Protein AF-A0A7V3CCA1-F1 (afdb_monomer_lite)

pLDDT: mean 94.18, std 4.82, range [67.44, 97.44]

Sequence (65 aa):
LFSCLGRGAQLYGEPNHDSRVFRRFVGEVPLGGFFCNGEIGPVHGRTYLHGYTSSFGIFRSLSKE

Foldseek 3Di:
DEFAPVDACVNVVHGPPVVVVCCVVPNPDDDDDDYDQFDWDDDPRDTDTGRGDDDDDDDDDDDDD

Radius of gyration: 14.5 Å; chains: 1; bounding box: 31×40×33 Å

Secondary structure (DSSP, 8-state):
-EEETT-SHHHHSSTTHHHHHHHHHH-S-----EEES-EEEEETTEEEEETT-EE-----PPPP-

Structure (mmCIF, N/CA/C/O backbone):
data_AF-A0A7V3CCA1-F1
#
_entry.id   AF-A0A7V3CCA1-F1
#
loop_
_atom_site.group_PDB
_atom_site.id
_atom_site.type_symbol
_atom_site.label_atom_id
_atom_site.label_alt_id
_atom_site.label_comp_id
_atom_site.label_asym_id
_atom_site.label_entity_id
_atom_site.label_seq_id
_atom_site.pdbx_PDB_ins_code
_atom_site.Cartn_x
_atom_site.Cartn_y
_atom_site.Cartn_z
_atom_site.occupancy
_atom_site.B_iso_or_equiv
_atom_site.auth_seq_id
_atom_site.auth_comp_id
_atom_site.auth_asym_id
_atom_site.auth_atom_id
_atom_site.pdbx_PDB_model_num
ATOM 1 N N . LEU A 1 1 ? -0.555 5.101 3.656 1.00 95.56 1 LEU A N 1
ATOM 2 C CA . LEU A 1 1 ? -0.188 4.194 2.549 1.00 95.56 1 LEU A CA 1
ATOM 3 C C . LEU A 1 1 ? 1.003 3.361 2.984 1.00 95.56 1 LEU A C 1
ATOM 5 O O . LEU A 1 1 ? 2.094 3.895 3.123 1.00 95.56 1 LEU A O 1
ATOM 9 N N . PHE A 1 2 ? 0.778 2.078 3.219 1.00 96.06 2 PHE A N 1
ATOM 10 C CA . PHE A 1 2 ? 1.813 1.100 3.537 1.00 96.06 2 PHE A CA 1
ATOM 11 C C . PHE A 1 2 ? 1.955 0.206 2.306 1.00 96.06 2 PHE A C 1
ATOM 13 O O . PHE A 1 2 ? 1.044 -0.565 2.015 1.00 96.06 2 PHE A O 1
ATOM 20 N N . SER A 1 3 ? 3.006 0.399 1.507 1.00 96.19 3 SER A N 1
ATOM 21 C CA . SER A 1 3 ? 3.168 -0.303 0.223 1.00 96.19 3 SER A CA 1
ATOM 22 C C . SER A 1 3 ? 4.334 -1.278 0.291 1.00 96.19 3 SER A C 1
ATOM 24 O O . SER A 1 3 ? 5.411 -0.921 0.772 1.00 96.19 3 SER A O 1
ATOM 26 N N . CYS A 1 4 ? 4.126 -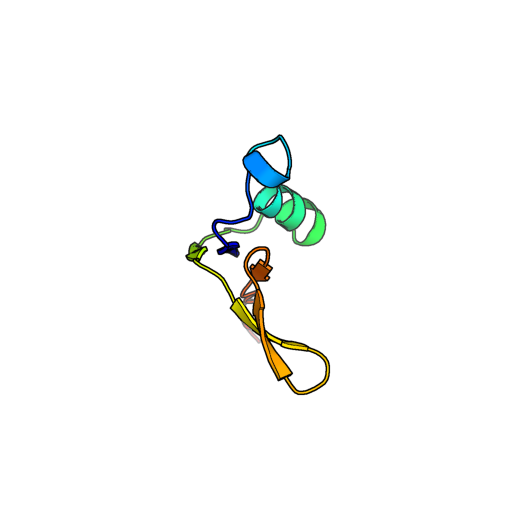2.513 -0.160 1.00 96.62 4 CYS A N 1
ATOM 27 C CA . CYS A 1 4 ? 5.178 -3.520 -0.157 1.00 96.62 4 CYS A CA 1
ATOM 28 C C . CYS A 1 4 ? 6.283 -3.213 -1.179 1.00 96.62 4 CYS A C 1
ATOM 30 O O . CYS A 1 4 ? 6.010 -2.675 -2.250 1.00 96.62 4 CYS A O 1
ATOM 32 N N . LEU A 1 5 ? 7.519 -3.633 -0.894 1.00 94.06 5 LEU A N 1
ATOM 33 C CA . LEU A 1 5 ? 8.674 -3.469 -1.789 1.00 94.06 5 LEU A CA 1
ATOM 34 C C . LEU A 1 5 ? 8.501 -4.162 -3.151 1.00 94.06 5 LEU A C 1
ATOM 36 O O . LEU A 1 5 ? 9.155 -3.766 -4.107 1.00 94.06 5 LEU A O 1
ATOM 40 N N . GLY A 1 6 ? 7.608 -5.152 -3.266 1.00 94.19 6 GLY A N 1
ATOM 41 C CA . GLY A 1 6 ? 7.255 -5.756 -4.555 1.00 94.19 6 GLY A CA 1
ATOM 42 C C . GLY A 1 6 ? 6.451 -4.833 -5.483 1.00 94.19 6 GLY A C 1
ATOM 43 O O . GLY A 1 6 ? 6.277 -5.149 -6.656 1.00 94.19 6 GLY A O 1
ATOM 44 N N . ARG A 1 7 ? 5.935 -3.702 -4.989 1.00 95.62 7 ARG A N 1
ATOM 45 C CA . ARG A 1 7 ? 5.179 -2.717 -5.779 1.00 95.62 7 ARG A CA 1
ATOM 46 C C . ARG A 1 7 ? 6.078 -1.602 -6.331 1.00 95.62 7 ARG A C 1
ATOM 48 O O . ARG A 1 7 ? 7.300 -1.652 -6.272 1.00 95.62 7 ARG A O 1
ATOM 55 N N . GLY A 1 8 ? 5.454 -0.565 -6.890 1.00 94.19 8 GLY A N 1
ATOM 56 C CA . GLY A 1 8 ? 6.134 0.619 -7.409 1.00 94.19 8 GLY A CA 1
ATOM 57 C C . GLY A 1 8 ? 6.477 0.504 -8.891 1.00 94.19 8 GLY A C 1
ATOM 58 O O . GLY A 1 8 ? 5.860 -0.265 -9.626 1.00 94.19 8 GLY A O 1
ATOM 59 N N . ALA A 1 9 ? 7.448 1.299 -9.340 1.00 95.38 9 ALA A N 1
ATOM 60 C CA . ALA A 1 9 ? 7.738 1.466 -10.764 1.00 95.38 9 ALA A CA 1
ATOM 61 C C . ALA A 1 9 ? 8.163 0.168 -11.466 1.00 95.38 9 ALA A C 1
ATOM 63 O O . ALA A 1 9 ? 7.863 -0.001 -12.640 1.00 95.38 9 ALA A O 1
ATOM 64 N N . GLN A 1 10 ? 8.802 -0.770 -10.760 1.00 94.12 10 GLN A N 1
ATOM 65 C CA . GLN A 1 10 ? 9.169 -2.065 -11.343 1.00 94.12 10 GLN A CA 1
ATOM 66 C C . GLN A 1 10 ? 7.950 -2.945 -11.649 1.00 94.12 10 GLN A C 1
ATOM 68 O O . GLN A 1 10 ? 7.971 -3.687 -12.624 1.00 94.12 10 GLN A O 1
ATOM 73 N N . LEU A 1 11 ? 6.887 -2.848 -10.844 1.00 96.19 11 LEU A N 1
ATOM 74 C CA . LEU A 1 11 ? 5.646 -3.591 -11.063 1.00 96.19 11 LEU A CA 1
ATOM 75 C C . LEU A 1 11 ? 4.731 -2.894 -12.076 1.00 96.19 11 LEU A C 1
ATOM 77 O O . LEU A 1 11 ? 4.131 -3.551 -12.920 1.00 96.19 11 LEU A O 1
ATOM 81 N N . TYR A 1 12 ? 4.601 -1.570 -11.974 1.00 96.44 12 TYR A N 1
ATOM 82 C CA . TYR A 1 12 ? 3.603 -0.803 -12.726 1.00 96.44 12 TYR A CA 1
ATOM 83 C C . TYR A 1 12 ? 4.151 -0.095 -13.969 1.00 96.44 12 TYR A C 1
ATOM 85 O O . TYR A 1 12 ? 3.374 0.453 -14.743 1.00 96.44 12 TYR A O 1
ATOM 93 N N . GLY A 1 13 ? 5.472 -0.055 -14.156 1.00 97.25 13 GLY A N 1
ATOM 94 C CA . GLY A 1 13 ? 6.124 0.698 -15.234 1.00 97.25 13 GLY A CA 1
ATOM 95 C C . GLY A 1 13 ? 6.157 2.216 -15.018 1.00 97.25 13 GLY A C 1
ATOM 96 O O . GLY A 1 13 ? 6.676 2.945 -15.856 1.00 97.25 13 GLY A O 1
ATOM 97 N N . GLU A 1 14 ? 5.626 2.713 -13.898 1.00 96.75 14 GLU A N 1
ATOM 98 C CA . GLU A 1 14 ? 5.523 4.141 -13.603 1.00 96.75 14 GLU A CA 1
ATOM 99 C C . GLU A 1 14 ? 5.643 4.432 -12.095 1.00 96.75 14 GLU A C 1
ATOM 101 O O . GLU A 1 14 ? 5.212 3.628 -11.258 1.00 96.75 14 GLU A O 1
ATOM 106 N N . PRO A 1 15 ? 6.210 5.588 -11.702 1.00 95.75 15 PRO A N 1
ATOM 107 C CA . PRO A 1 15 ? 6.252 5.987 -10.303 1.00 95.75 15 PRO A CA 1
ATOM 108 C C . PRO A 1 15 ? 4.852 6.347 -9.784 1.00 95.75 15 PRO A C 1
ATOM 110 O O . PRO A 1 15 ? 3.942 6.692 -10.542 1.00 95.75 15 PRO A O 1
ATOM 113 N N . ASN A 1 16 ? 4.701 6.330 -8.456 1.00 94.94 16 ASN A N 1
ATOM 114 C CA . ASN A 1 16 ? 3.540 6.882 -7.746 1.00 94.94 16 ASN A CA 1
ATOM 115 C C . ASN A 1 16 ? 2.173 6.253 -8.093 1.00 94.94 16 ASN A C 1
ATOM 117 O O . ASN A 1 16 ? 1.143 6.871 -7.832 1.00 94.94 16 ASN A O 1
ATOM 121 N N . HIS A 1 17 ? 2.137 5.031 -8.638 1.00 96.44 17 HIS A N 1
ATOM 122 C CA . HIS A 1 17 ? 0.889 4.353 -9.011 1.00 96.44 17 HIS A CA 1
ATOM 123 C C . HIS A 1 17 ? -0.129 4.309 -7.862 1.00 96.44 17 HIS A C 1
ATOM 125 O O . HIS A 1 17 ? -1.218 4.867 -7.983 1.00 96.44 17 HIS A O 1
ATOM 131 N N . ASP A 1 18 ? 0.247 3.737 -6.716 1.00 96.06 18 ASP A N 1
ATOM 132 C CA . ASP A 1 18 ? -0.657 3.574 -5.569 1.00 96.06 18 ASP A CA 1
ATOM 133 C C . ASP A 1 18 ? -1.186 4.915 -5.036 1.00 96.06 18 ASP A C 1
ATOM 135 O O . ASP A 1 18 ? -2.359 5.035 -4.684 1.00 96.06 18 ASP A O 1
ATOM 139 N N . SER A 1 19 ? -0.337 5.946 -4.993 1.00 96.25 19 SER A N 1
ATOM 140 C CA . SER A 1 19 ? -0.703 7.261 -4.463 1.00 96.25 19 SER A CA 1
ATOM 141 C C . SER A 1 19 ? -1.555 8.078 -5.441 1.00 96.25 19 SER A C 1
ATOM 143 O O . SER A 1 19 ? -2.394 8.865 -4.995 1.00 96.25 19 SER A O 1
ATOM 145 N N . ARG A 1 20 ? -1.391 7.874 -6.754 1.00 96.50 20 ARG A N 1
ATOM 146 C CA . ARG A 1 20 ? -2.267 8.427 -7.798 1.00 96.50 20 ARG A CA 1
ATOM 147 C C . ARG A 1 20 ? -3.622 7.725 -7.815 1.00 96.50 20 ARG A C 1
ATOM 149 O O . ARG A 1 20 ? -4.650 8.395 -7.860 1.00 96.50 20 ARG A O 1
ATOM 156 N N . VAL A 1 21 ? -3.635 6.393 -7.742 1.00 96.06 21 VAL A N 1
ATO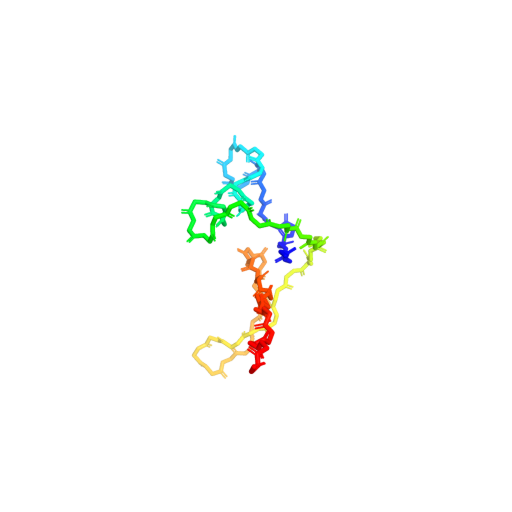M 157 C CA . VAL A 1 21 ? -4.873 5.603 -7.659 1.00 96.06 21 VAL A CA 1
ATOM 158 C C . VAL A 1 21 ? -5.661 5.986 -6.409 1.00 96.06 21 VAL A C 1
ATOM 160 O O . VAL A 1 21 ? -6.854 6.253 -6.512 1.00 96.06 21 VAL A O 1
ATOM 163 N N . PHE A 1 22 ? -5.004 6.110 -5.253 1.00 96.62 22 PHE A N 1
ATOM 164 C CA . PHE A 1 22 ? -5.651 6.574 -4.024 1.00 96.62 22 PHE A CA 1
ATOM 165 C C . PHE A 1 22 ? -6.343 7.930 -4.213 1.00 96.62 22 PHE A C 1
ATOM 167 O O . PHE A 1 22 ? -7.531 8.048 -3.928 1.00 96.62 22 PHE A O 1
ATOM 174 N N . ARG A 1 23 ? -5.638 8.932 -4.755 1.00 96.38 23 ARG A N 1
ATOM 175 C CA . ARG A 1 23 ? -6.201 10.271 -5.005 1.00 96.38 23 ARG A CA 1
ATOM 176 C C . ARG A 1 23 ? -7.383 10.253 -5.966 1.00 96.38 23 ARG A C 1
ATOM 178 O O . ARG A 1 23 ? -8.345 10.981 -5.751 1.00 96.38 23 ARG A O 1
ATOM 185 N N . ARG A 1 24 ? -7.359 9.381 -6.979 1.00 96.94 24 ARG A N 1
ATOM 186 C CA . ARG A 1 24 ? -8.483 9.205 -7.910 1.00 96.94 24 ARG A CA 1
ATOM 187 C C . ARG A 1 24 ? -9.769 8.763 -7.203 1.00 96.94 24 ARG A C 1
ATOM 189 O O . ARG A 1 24 ? -10.845 9.160 -7.634 1.00 96.94 24 ARG A O 1
ATOM 196 N N . PHE A 1 25 ? -9.664 7.932 -6.165 1.00 95.69 25 PHE A N 1
ATOM 197 C CA . PHE A 1 25 ? -10.828 7.373 -5.468 1.00 95.69 25 PHE A CA 1
ATOM 198 C C . PHE A 1 25 ? -11.215 8.130 -4.194 1.00 95.69 25 PHE A C 1
ATOM 200 O O . PHE A 1 25 ? -12.398 8.233 -3.890 1.00 95.69 25 PHE A O 1
ATOM 207 N N . VAL A 1 26 ? -10.238 8.641 -3.445 1.00 95.06 26 VAL A N 1
ATOM 208 C CA . VAL A 1 26 ? -10.445 9.261 -2.123 1.00 95.06 26 VAL A CA 1
ATOM 209 C C . VAL A 1 26 ? -10.363 10.791 -2.182 1.00 95.06 26 VAL A C 1
ATOM 211 O O . VAL A 1 26 ? -10.894 11.470 -1.307 1.00 95.06 26 VAL A O 1
ATOM 214 N N . GLY A 1 27 ? -9.749 11.348 -3.227 1.00 95.12 27 GLY A N 1
ATOM 215 C CA . GLY A 1 27 ? -9.522 12.782 -3.393 1.00 95.12 27 GLY A CA 1
ATOM 216 C C . GLY A 1 27 ? -8.152 13.253 -2.898 1.00 95.12 27 GLY A C 1
ATOM 217 O O . GLY A 1 27 ? -7.320 12.477 -2.419 1.00 95.12 27 GLY A O 1
ATOM 218 N N . GLU A 1 28 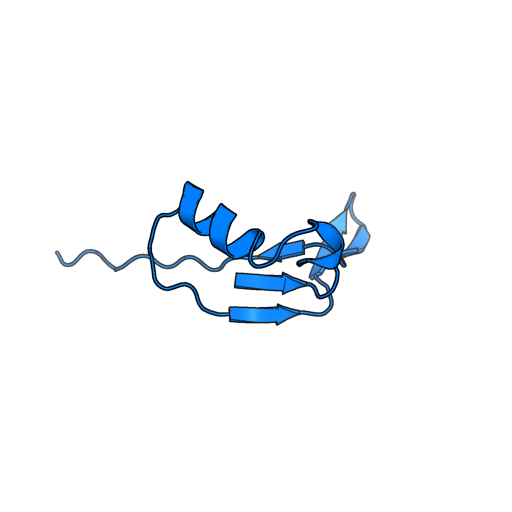? -7.919 14.560 -3.023 1.00 95.25 28 GLU A N 1
ATOM 219 C CA . GLU A 1 28 ? -6.674 15.230 -2.627 1.00 95.25 28 GLU A CA 1
ATOM 220 C C . GLU A 1 28 ? -6.624 15.476 -1.110 1.00 95.25 28 GLU A C 1
ATOM 222 O O . GLU A 1 28 ? -6.736 16.604 -0.630 1.00 95.25 28 GLU A O 1
ATOM 227 N N . VAL A 1 29 ? -6.465 14.399 -0.339 1.00 93.75 29 VAL A N 1
ATOM 228 C CA . VAL A 1 29 ? -6.220 14.455 1.112 1.00 93.75 29 VAL A CA 1
ATOM 229 C C . VAL A 1 29 ? -4.746 14.179 1.429 1.00 93.75 29 VAL A C 1
ATOM 231 O O . VAL A 1 29 ? -4.079 13.465 0.669 1.00 93.75 29 VAL A O 1
ATOM 234 N N . PRO A 1 30 ? -4.206 14.701 2.551 1.00 94.94 30 PRO A N 1
ATOM 235 C CA . PRO A 1 30 ? -2.848 14.381 2.976 1.00 94.94 30 PRO A CA 1
ATOM 236 C C . PRO A 1 30 ? -2.631 12.866 3.064 1.00 94.94 30 PRO A C 1
ATOM 238 O O . PRO A 1 30 ? -3.329 12.161 3.791 1.00 94.94 30 PRO A O 1
ATOM 241 N N . LEU A 1 31 ? -1.645 12.369 2.318 1.00 95.56 31 LEU A N 1
ATOM 242 C CA . LEU A 1 31 ? -1.317 10.950 2.241 1.00 95.56 31 LEU A CA 1
ATOM 243 C C . LEU A 1 31 ? 0.109 10.727 2.744 1.00 95.56 31 LEU A C 1
ATOM 245 O O . LEU A 1 31 ? 1.069 11.093 2.071 1.00 95.56 31 LEU A O 1
ATOM 249 N N . GLY A 1 32 ? 0.232 10.099 3.912 1.00 95.81 32 GLY A N 1
ATOM 250 C CA . GLY A 1 32 ? 1.508 9.681 4.499 1.00 95.81 32 GLY A CA 1
ATOM 251 C C . GLY A 1 32 ? 1.645 8.159 4.603 1.00 95.81 32 GLY A C 1
ATOM 252 O O . GLY A 1 32 ? 0.666 7.419 4.443 1.00 95.81 32 GLY A O 1
ATOM 253 N N . GLY A 1 33 ? 2.861 7.682 4.879 1.00 94.62 33 GLY A N 1
ATOM 254 C CA . GLY A 1 33 ? 3.149 6.272 5.155 1.00 94.62 33 GLY A CA 1
ATOM 255 C C . GLY A 1 33 ? 4.611 5.882 4.920 1.00 94.62 33 GLY A C 1
ATOM 256 O O . GLY A 1 33 ? 5.482 6.747 4.929 1.00 94.62 33 GLY A O 1
ATOM 257 N N . PHE A 1 34 ? 4.871 4.585 4.727 1.00 95.50 34 PHE A N 1
ATOM 258 C CA . PHE A 1 34 ? 6.208 4.013 4.522 1.00 95.50 34 PHE A CA 1
ATOM 259 C C . PHE A 1 34 ? 6.157 2.711 3.703 1.00 95.50 34 PHE A C 1
ATOM 261 O O . PHE A 1 34 ? 5.080 2.173 3.432 1.00 95.50 34 PHE A O 1
ATOM 268 N N . PHE A 1 35 ? 7.327 2.210 3.297 1.00 94.88 35 PHE A N 1
ATOM 269 C CA . PHE A 1 35 ? 7.460 0.939 2.583 1.00 94.88 35 PHE A CA 1
ATOM 270 C C . PHE A 1 35 ? 7.531 -0.259 3.537 1.00 94.88 35 PHE A C 1
ATOM 272 O O . PHE A 1 35 ? 8.103 -0.171 4.622 1.00 94.88 35 PHE A O 1
ATOM 279 N N . CYS A 1 36 ? 6.972 -1.388 3.109 1.00 93.62 36 CYS A N 1
ATOM 280 C CA . CYS A 1 36 ? 6.867 -2.627 3.882 1.00 93.62 36 CYS A CA 1
ATOM 281 C C . CYS A 1 36 ? 7.492 -3.807 3.127 1.00 93.62 36 CYS A C 1
ATOM 283 O O . CYS A 1 36 ? 7.622 -3.763 1.909 1.00 93.62 36 CYS A O 1
ATOM 285 N N . ASN A 1 37 ? 7.819 -4.902 3.817 1.00 93.38 37 ASN A N 1
ATOM 286 C CA . ASN A 1 37 ? 8.347 -6.119 3.186 1.00 93.38 37 ASN A CA 1
ATOM 287 C C . ASN A 1 37 ? 7.351 -7.288 3.253 1.00 93.38 37 ASN A C 1
ATOM 289 O O . ASN A 1 37 ? 7.679 -8.382 3.706 1.00 93.38 37 ASN A O 1
ATOM 293 N N . GLY A 1 38 ? 6.119 -7.022 2.825 1.00 92.94 38 GLY A N 1
ATOM 294 C CA . GLY A 1 38 ? 5.041 -8.001 2.769 1.00 92.94 38 GLY A CA 1
ATOM 295 C C . GLY A 1 38 ? 3.970 -7.814 3.840 1.00 92.94 38 GLY A C 1
ATOM 296 O O . GLY A 1 38 ? 4.126 -7.058 4.799 1.00 92.94 38 GLY A O 1
ATOM 297 N N . GLU A 1 39 ? 2.874 -8.537 3.650 1.00 95.75 39 GLU A N 1
ATOM 298 C CA . GLU A 1 39 ? 1.728 -8.595 4.553 1.00 95.75 39 GLU A CA 1
ATOM 299 C C . GLU A 1 39 ? 1.436 -10.045 4.939 1.00 95.75 39 GLU A C 1
ATOM 301 O O . GLU A 1 39 ? 1.417 -10.928 4.085 1.00 95.75 39 GLU A O 1
ATOM 306 N N . ILE A 1 40 ? 1.209 -10.303 6.226 1.00 96.06 40 ILE A N 1
ATOM 307 C CA . ILE A 1 40 ? 0.850 -11.635 6.722 1.00 96.06 40 ILE A CA 1
ATOM 308 C C . ILE A 1 40 ? -0.674 -11.741 6.719 1.00 96.06 40 ILE A C 1
ATOM 310 O O . ILE A 1 40 ? -1.339 -10.995 7.435 1.00 96.06 40 ILE A O 1
ATOM 314 N N . GLY A 1 41 ? -1.232 -12.673 5.945 1.00 95.06 41 GLY A N 1
ATOM 315 C CA . GLY A 1 41 ? -2.685 -12.816 5.832 1.00 95.06 41 GLY A CA 1
ATOM 316 C C . GLY A 1 41 ? -3.142 -1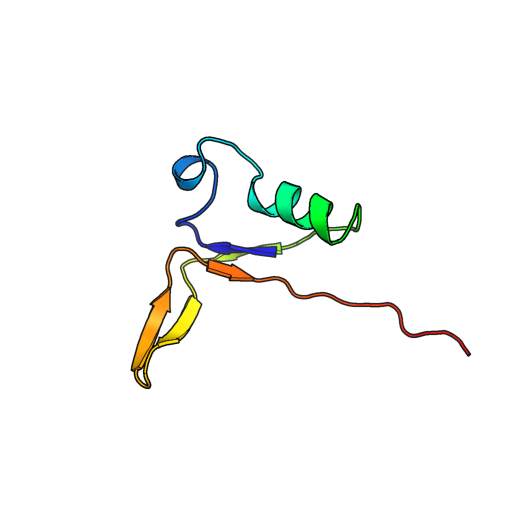4.195 5.346 1.00 95.06 41 GLY A C 1
ATOM 317 O O . GLY A 1 41 ? -2.376 -14.898 4.678 1.00 95.06 41 GLY A O 1
ATOM 318 N N . PRO A 1 42 ? -4.377 -14.616 5.674 1.00 96.94 42 PRO A N 1
ATOM 319 C CA . PRO A 1 42 ? -4.877 -15.939 5.323 1.00 96.94 42 PRO A CA 1
ATOM 320 C C . PRO A 1 42 ? -5.347 -16.040 3.861 1.00 96.94 42 PRO A C 1
ATOM 322 O O . PRO A 1 42 ? -5.966 -15.122 3.332 1.00 96.94 42 PRO A O 1
ATOM 325 N N . VAL A 1 43 ? -5.143 -17.203 3.236 1.00 95.69 43 VAL A N 1
ATOM 326 C CA . VAL A 1 43 ? -5.802 -17.638 1.990 1.00 95.69 43 VAL A CA 1
ATOM 327 C C . VAL A 1 43 ? -6.269 -19.077 2.185 1.00 95.69 43 VAL A C 1
ATOM 329 O O . VAL A 1 43 ? -5.472 -19.950 2.527 1.00 95.69 43 VAL A O 1
ATOM 332 N N . HIS A 1 44 ? -7.569 -19.331 2.013 1.00 95.06 44 HIS A N 1
ATOM 333 C CA . HIS A 1 44 ? -8.180 -20.659 2.200 1.00 95.06 44 HIS A CA 1
ATOM 334 C C . HIS A 1 44 ? -7.763 -21.356 3.516 1.00 95.06 44 HIS A C 1
ATOM 336 O O . HIS A 1 44 ? -7.399 -22.531 3.531 1.00 95.06 44 HIS A O 1
ATOM 342 N N . GLY A 1 45 ? -7.770 -20.613 4.630 1.00 95.69 45 GLY A N 1
ATOM 343 C CA . GLY A 1 45 ? -7.457 -21.148 5.962 1.00 95.69 45 GLY A CA 1
ATOM 344 C C . GLY A 1 45 ? -5.968 -21.378 6.252 1.00 95.69 45 GLY A C 1
ATOM 345 O O . GLY A 1 45 ? -5.638 -21.937 7.293 1.00 95.69 45 GLY A O 1
ATOM 346 N N . ARG A 1 46 ? -5.059 -20.951 5.368 1.00 97.38 46 ARG A N 1
ATOM 347 C CA . ARG A 1 46 ? -3.604 -21.009 5.584 1.00 97.38 46 ARG A CA 1
ATOM 348 C C . ARG A 1 46 ? -3.004 -19.612 5.584 1.00 97.38 46 ARG A C 1
ATOM 350 O O . ARG A 1 46 ? -3.432 -18.770 4.804 1.00 97.38 46 ARG A O 1
ATOM 357 N N . THR A 1 47 ? -2.007 -19.376 6.428 1.00 97.44 47 THR A N 1
ATOM 358 C CA . THR A 1 47 ? -1.281 -18.100 6.487 1.00 97.44 47 THR A CA 1
ATOM 359 C C . THR A 1 47 ? -0.256 -18.006 5.360 1.00 97.44 47 THR A C 1
ATOM 361 O O . THR A 1 47 ? 0.523 -18.937 5.161 1.00 97.44 47 THR A O 1
ATOM 364 N N . TYR A 1 48 ? -0.225 -16.870 4.666 1.00 97.19 48 TYR A N 1
ATOM 365 C CA . TYR A 1 48 ? 0.757 -16.552 3.630 1.00 97.19 48 TYR A CA 1
ATOM 366 C C . TYR A 1 48 ? 1.420 -15.205 3.902 1.00 97.19 48 TYR A C 1
ATOM 368 O O . TYR A 1 48 ? 0.850 -14.340 4.571 1.00 97.19 48 TYR A O 1
ATOM 376 N N . LEU A 1 49 ? 2.617 -15.037 3.340 1.00 95.75 49 LEU A N 1
ATOM 377 C CA . LEU A 1 49 ? 3.273 -13.744 3.202 1.00 95.75 49 LEU A CA 1
ATOM 378 C C . LEU A 1 49 ? 3.000 -13.198 1.795 1.00 95.75 49 LEU A C 1
ATOM 380 O O . LEU A 1 49 ? 3.452 -13.764 0.800 1.00 95.75 49 LEU A O 1
ATOM 384 N N . HIS A 1 50 ? 2.273 -12.091 1.715 1.00 95.00 50 HIS A N 1
ATOM 385 C CA . HIS A 1 50 ? 1.887 -11.436 0.471 1.00 95.00 50 HIS A CA 1
ATOM 386 C C . HIS A 1 50 ? 2.872 -10.314 0.134 1.00 95.00 50 HIS A C 1
ATOM 388 O O . HIS A 1 50 ? 2.897 -9.289 0.807 1.00 95.00 50 HIS A O 1
ATOM 394 N N . GLY A 1 51 ? 3.688 -10.486 -0.909 1.00 94.56 51 GLY A N 1
ATOM 395 C CA . GLY A 1 51 ? 4.759 -9.536 -1.266 1.00 94.56 51 GLY A CA 1
ATOM 396 C C . GLY A 1 51 ? 4.333 -8.321 -2.104 1.00 94.56 51 GLY A C 1
ATOM 397 O O . GLY A 1 51 ? 5.133 -7.411 -2.313 1.00 94.56 51 GLY A O 1
ATOM 398 N N . TYR A 1 52 ? 3.088 -8.293 -2.588 1.00 95.69 52 TYR A N 1
ATOM 399 C CA . TYR A 1 52 ? 2.598 -7.300 -3.557 1.00 95.69 52 TYR A CA 1
ATOM 400 C C . TYR A 1 52 ? 1.370 -6.523 -3.059 1.00 95.69 52 TYR A C 1
ATOM 402 O O . TYR A 1 52 ? 0.566 -6.036 -3.861 1.00 95.69 52 TYR A O 1
ATOM 410 N N . THR A 1 53 ? 1.202 -6.394 -1.741 1.00 95.62 53 THR A N 1
ATOM 411 C CA . THR A 1 53 ? 0.049 -5.698 -1.154 1.00 95.62 53 THR A CA 1
ATOM 412 C C . THR A 1 53 ? 0.308 -4.215 -0.927 1.00 95.62 53 THR A C 1
ATOM 414 O O . THR A 1 53 ? 1.448 -3.737 -0.899 1.00 95.62 53 THR A O 1
ATOM 417 N N . SER A 1 54 ? -0.789 -3.477 -0.782 1.00 95.69 54 SER A N 1
ATOM 418 C CA . SER A 1 54 ? -0.783 -2.092 -0.344 1.00 95.69 54 SER A CA 1
ATOM 419 C C . SER A 1 54 ? -2.001 -1.830 0.527 1.00 95.69 54 SER A C 1
ATOM 421 O O . SER A 1 54 ? -3.125 -2.131 0.122 1.00 95.69 54 SER A O 1
ATOM 423 N N . SER A 1 55 ? -1.764 -1.250 1.699 1.00 94.62 55 SER A N 1
ATOM 424 C CA . SER A 1 55 ? -2.784 -1.063 2.728 1.00 94.62 55 SER A CA 1
ATOM 425 C C . SER A 1 55 ? -2.908 0.407 3.123 1.00 94.62 55 SER A C 1
ATOM 427 O O . SER A 1 55 ? -1.931 1.167 3.164 1.00 94.62 55 SER A O 1
ATOM 429 N N . PHE A 1 56 ? -4.136 0.829 3.421 1.00 95.44 56 PHE A N 1
ATOM 430 C CA . PHE A 1 56 ? -4.468 2.206 3.780 1.00 95.44 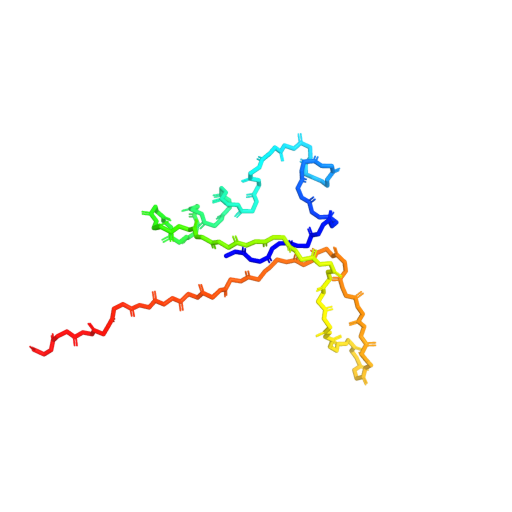56 PHE A CA 1
ATOM 431 C C . PHE A 1 56 ? -5.194 2.240 5.123 1.00 95.44 56 PHE A C 1
ATOM 433 O O . PHE A 1 56 ? -6.212 1.580 5.297 1.00 95.44 56 PHE A O 1
ATOM 440 N N . GLY A 1 57 ? -4.694 3.053 6.055 1.00 94.50 57 GLY A N 1
ATOM 441 C CA . GLY A 1 57 ? -5.488 3.529 7.185 1.00 94.50 57 GLY A CA 1
ATOM 442 C C . GLY A 1 57 ? -6.171 4.833 6.786 1.00 94.50 57 GLY A C 1
ATOM 443 O O . GLY A 1 57 ? -5.489 5.749 6.324 1.00 94.50 57 GLY A O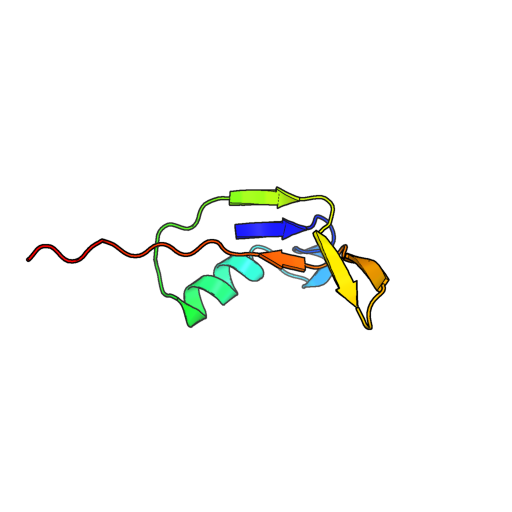 1
ATOM 444 N N . ILE A 1 58 ? -7.494 4.905 6.927 1.00 93.38 58 ILE A N 1
ATOM 445 C CA . ILE A 1 58 ? -8.291 6.087 6.582 1.00 93.38 58 ILE A CA 1
ATOM 446 C C . ILE A 1 58 ? -8.968 6.590 7.851 1.00 93.38 58 ILE A C 1
ATOM 448 O O . ILE A 1 58 ? -9.643 5.836 8.548 1.00 93.38 58 ILE A O 1
ATOM 452 N N . PHE A 1 59 ? -8.791 7.876 8.130 1.00 91.06 59 PHE A N 1
ATOM 453 C CA . PHE A 1 59 ? -9.375 8.548 9.281 1.00 91.06 59 PHE A CA 1
ATOM 454 C C . PHE A 1 59 ? -10.303 9.645 8.783 1.00 91.06 59 PHE A C 1
ATOM 456 O O . PHE A 1 59 ? -10.000 10.335 7.810 1.00 91.06 59 PHE A O 1
ATOM 463 N N . ARG A 1 60 ? -11.424 9.822 9.474 1.00 89.81 60 ARG A N 1
ATOM 464 C CA . ARG A 1 60 ? -12.307 10.970 9.281 1.00 89.81 60 ARG A CA 1
ATOM 465 C C . ARG A 1 60 ? -12.231 11.867 10.504 1.00 89.81 60 ARG A C 1
ATOM 467 O O . ARG A 1 60 ? -11.989 11.380 11.608 1.00 89.81 60 ARG A O 1
ATOM 474 N N . SER A 1 61 ? -12.510 13.155 10.323 1.00 87.62 61 SER A N 1
ATOM 475 C CA . SER A 1 61 ? -12.795 14.011 11.472 1.00 87.62 61 SER A CA 1
ATOM 476 C C . SER A 1 61 ? -13.989 13.451 12.243 1.00 87.62 61 SER A C 1
ATOM 478 O O . SER A 1 61 ? -14.949 12.928 11.658 1.00 87.62 61 SER A O 1
ATOM 480 N N . LEU A 1 62 ? -13.951 13.606 13.562 1.00 89.06 62 LEU A N 1
ATOM 481 C CA . LEU A 1 62 ? -15.169 13.549 14.355 1.00 89.06 62 LEU A CA 1
ATOM 482 C C . LEU A 1 62 ? -16.035 14.750 13.956 1.00 89.06 62 LEU A C 1
ATOM 484 O O . LEU A 1 62 ? -15.514 15.843 13.716 1.00 89.06 62 LEU A O 1
ATOM 488 N N . SER A 1 63 ? -17.339 14.532 13.805 1.00 84.12 63 SER A N 1
ATOM 489 C CA . SER A 1 63 ? -18.288 15.633 13.654 1.00 84.12 63 SER A CA 1
ATOM 490 C C . SER A 1 63 ? -18.259 16.440 14.946 1.00 84.12 63 SER A C 1
ATOM 492 O O . SER A 1 63 ? -18.330 15.854 16.025 1.00 84.12 63 SER A O 1
ATOM 494 N N . LYS A 1 64 ? -18.126 17.762 14.843 1.00 73.44 64 LYS A N 1
ATOM 495 C CA . LYS A 1 64 ? -18.500 18.630 15.959 1.00 73.44 64 LYS A CA 1
ATOM 496 C C . LYS A 1 64 ? -20.026 18.701 15.947 1.00 73.44 64 LYS A C 1
ATOM 498 O O . LYS A 1 64 ? -20.579 19.004 14.890 1.00 73.44 64 LYS A O 1
ATOM 503 N N . GLU A 1 65 ? -20.662 18.314 17.052 1.00 67.44 65 GLU A N 1
ATOM 504 C CA . GLU A 1 65 ? -22.047 18.719 17.336 1.00 67.44 65 GLU A CA 1
ATOM 505 C C . GLU A 1 65 ? -22.152 20.248 17.362 1.00 67.44 65 GLU A C 1
ATOM 507 O O . GLU A 1 65 ? -21.167 20.899 17.796 1.00 67.44 65 GLU A O 1
#